Protein AF-A0A849H750-F1 (afdb_monomer_lite)

pLDDT: mean 94.71, std 4.77, range [69.19, 98.56]

Secondary structure (DSSP, 8-state):
-EEE-TTT--EEEE-PPP-HHHHT--TTT----EEEEETTEEEEE-BTT-EEEEEESS-TTT-TTS---EEEEEEE--STT--EEEEEEETTEEEEEEGGG-EEEEE----

Sequence (111 aa):
VQVVCLDDGQVVGSVPRPDPGALGLDPSVVVTNAVSIDGDVMFISNGEAGVYVAQGSEDFATSGCAQQQISILGQLQFDDLQSANHVDFKNDWLVIAAGLGGVKVVKVSGL

Foldseek 3Di:
DFQAQPVPRDGQEDDDQDDCVVVVHDPVQQQFQEWEFDFQWIWTFGGQQAIWIKGWPGGSVPCHRHRIDIGTPGGDGDPPRFTFNYWYDDPQWIWTQGHVVGIDIDGHPDD

Structure (mmCIF, N/CA/C/O backbone):
data_AF-A0A849H750-F1
#
_entry.id   AF-A0A849H750-F1
#
loop_
_atom_site.group_PDB
_atom_site.id
_atom_site.type_symbol
_atom_site.label_atom_id
_atom_site.label_alt_id
_atom_site.label_comp_id
_atom_site.label_asym_id
_atom_site.label_entity_id
_atom_site.label_seq_id
_atom_site.pdbx_PDB_ins_code
_atom_site.Cartn_x
_atom_site.Cartn_y
_atom_site.Cartn_z
_atom_site.occupancy
_atom_site.B_iso_or_equiv
_atom_site.auth_seq_id
_atom_site.auth_comp_id
_atom_site.auth_asym_id
_atom_site.auth_atom_id
_atom_site.pdbx_PDB_model_num
ATOM 1 N N . VAL A 1 1 ? 1.254 7.781 4.382 1.00 95.75 1 VAL A N 1
ATOM 2 C CA . VAL A 1 1 ? -0.214 7.858 4.578 1.00 95.75 1 VAL A CA 1
ATOM 3 C C . VAL A 1 1 ? -0.505 8.450 5.946 1.00 95.75 1 VAL A C 1
ATOM 5 O O . VAL A 1 1 ? 0.242 8.174 6.877 1.00 95.75 1 VAL A O 1
ATOM 8 N N . GLN A 1 2 ? -1.545 9.269 6.067 1.00 96.50 2 GLN A N 1
ATOM 9 C CA . GLN A 1 2 ? -2.057 9.766 7.346 1.00 96.50 2 GLN A CA 1
ATOM 10 C C . GLN A 1 2 ? -3.528 9.364 7.462 1.00 96.50 2 GLN A C 1
ATOM 12 O O . GLN A 1 2 ? -4.264 9.490 6.487 1.00 96.50 2 GLN A O 1
ATOM 17 N N . VAL A 1 3 ? -3.933 8.886 8.636 1.00 96.12 3 VAL A N 1
ATOM 18 C CA . VAL A 1 3 ? -5.338 8.712 9.015 1.00 96.12 3 VAL A CA 1
ATOM 19 C C . VAL A 1 3 ? -5.720 9.953 9.807 1.00 96.12 3 VAL A C 1
ATOM 21 O O . VAL A 1 3 ? -5.042 10.295 10.778 1.00 96.12 3 VAL A O 1
ATOM 24 N N . VAL A 1 4 ? -6.747 10.663 9.353 1.00 96.62 4 VAL A N 1
ATOM 25 C CA . VAL A 1 4 ? -7.100 11.994 9.856 1.00 96.62 4 VAL A CA 1
ATOM 26 C C . VAL A 1 4 ? -8.535 11.969 10.368 1.00 96.62 4 VAL A C 1
ATOM 28 O O . VAL A 1 4 ? -9.441 11.588 9.631 1.00 96.62 4 VAL A O 1
ATOM 31 N N . CYS A 1 5 ? -8.735 12.388 11.616 1.00 95.44 5 CYS A N 1
ATOM 32 C CA . CYS A 1 5 ? -10.054 12.655 12.174 1.00 95.44 5 CYS A CA 1
ATOM 33 C C . CYS A 1 5 ? -10.674 13.845 11.437 1.00 95.44 5 CYS A C 1
ATOM 35 O O . CYS A 1 5 ? -10.082 14.922 11.380 1.00 95.44 5 CYS A O 1
ATOM 37 N N . LEU A 1 6 ? -11.861 13.665 10.856 1.00 94.25 6 LEU A N 1
ATOM 38 C CA . LEU A 1 6 ? -12.532 14.741 10.118 1.00 94.25 6 LEU A CA 1
ATOM 39 C C . LEU A 1 6 ? -13.242 15.751 11.026 1.00 94.25 6 LEU A C 1
ATOM 41 O O . LEU A 1 6 ? -13.533 16.852 10.565 1.00 94.25 6 LEU A O 1
ATOM 45 N N . ASP A 1 7 ? -13.488 15.403 12.291 1.00 95.69 7 ASP A N 1
ATOM 46 C CA . ASP A 1 7 ? -14.160 16.297 13.237 1.00 95.69 7 ASP A CA 1
ATOM 47 C C . ASP A 1 7 ? -13.262 17.481 13.632 1.00 95.69 7 ASP A C 1
ATOM 49 O O . ASP A 1 7 ? -13.747 18.605 13.769 1.00 95.69 7 ASP A O 1
ATOM 53 N N . ASP A 1 8 ? -11.954 17.247 13.789 1.00 94.94 8 ASP A N 1
ATOM 54 C CA . ASP A 1 8 ? -10.994 18.250 14.269 1.00 94.94 8 ASP A CA 1
ATOM 55 C C . ASP A 1 8 ? -9.694 18.359 13.446 1.00 94.94 8 ASP A C 1
ATOM 57 O O . ASP A 1 8 ? -8.879 19.253 13.686 1.00 94.94 8 ASP A O 1
ATOM 61 N N . GLY A 1 9 ? -9.494 17.494 12.448 1.00 96.00 9 GLY A N 1
ATOM 62 C CA . GLY A 1 9 ? -8.293 17.465 11.613 1.00 96.00 9 GLY A CA 1
ATOM 63 C C . GLY A 1 9 ? -7.079 16.803 12.270 1.00 96.00 9 GLY A C 1
ATOM 64 O O . GLY A 1 9 ? -5.983 16.853 11.704 1.00 96.00 9 GLY A O 1
ATOM 65 N N . GLN A 1 10 ? -7.226 16.188 13.447 1.00 96.81 10 GLN A N 1
ATOM 66 C CA . GLN A 1 10 ? -6.131 15.503 14.119 1.00 96.81 10 GLN A CA 1
ATOM 67 C C . GLN A 1 10 ? -5.657 14.302 13.292 1.00 96.81 10 GLN A C 1
ATOM 69 O O . GLN A 1 10 ? -6.444 13.462 12.858 1.00 96.81 10 GLN A O 1
ATOM 74 N N . VAL A 1 11 ? -4.340 14.162 13.128 1.00 97.62 11 VAL A N 1
ATOM 75 C CA . VAL A 1 11 ? -3.749 12.913 12.632 1.00 97.62 11 VAL A CA 1
ATOM 76 C C . VAL A 1 11 ? -3.817 11.872 13.748 1.00 97.62 11 VAL A C 1
ATOM 78 O O . VAL A 1 11 ? -3.161 12.009 14.784 1.00 97.62 11 VAL A O 1
ATOM 81 N N . VAL A 1 12 ? -4.616 10.832 13.529 1.00 97.06 12 VAL A N 1
ATOM 82 C CA . VAL A 1 12 ? -4.853 9.752 14.496 1.00 97.06 12 VAL A CA 1
ATOM 83 C C . VAL A 1 12 ? -4.028 8.504 14.206 1.00 97.06 12 VAL A C 1
ATOM 85 O O . VAL A 1 12 ? -3.919 7.633 15.053 1.00 97.06 12 VAL A O 1
ATOM 88 N N . GLY A 1 13 ? -3.401 8.425 13.036 1.00 97.38 13 GLY A N 1
ATOM 89 C CA . GLY A 1 13 ? -2.493 7.344 12.671 1.00 97.38 13 GLY A CA 1
ATOM 90 C C . GLY A 1 13 ? -1.657 7.729 11.459 1.00 97.38 13 GLY A C 1
ATOM 91 O O . GLY A 1 13 ? -2.007 8.639 10.701 1.00 97.38 13 GLY A O 1
ATOM 92 N N . SER A 1 14 ? -0.528 7.058 11.251 1.00 97.50 14 SER A N 1
ATOM 93 C CA . SER A 1 14 ? 0.276 7.289 10.052 1.00 97.50 14 SER A CA 1
ATOM 94 C C . SER A 1 14 ? 1.081 6.065 9.649 1.00 97.50 14 SER A C 1
ATOM 96 O O . SER A 1 14 ? 1.490 5.267 10.486 1.00 97.50 14 SER A O 1
ATOM 98 N N . VAL A 1 15 ? 1.329 5.965 8.347 1.00 97.94 15 VAL A N 1
ATOM 99 C CA . VAL A 1 15 ? 2.278 5.025 7.756 1.00 97.94 15 VAL A CA 1
ATOM 100 C C . VAL A 1 15 ? 3.356 5.846 7.055 1.00 97.94 15 VAL A C 1
ATOM 102 O O . VAL A 1 15 ? 3.010 6.648 6.172 1.00 97.94 15 VAL A O 1
ATOM 105 N N . PRO A 1 16 ? 4.640 5.698 7.423 1.00 96.00 16 PRO A N 1
ATOM 106 C CA . PRO A 1 16 ? 5.711 6.424 6.762 1.00 96.00 16 PRO A CA 1
ATOM 107 C C . PRO A 1 16 ? 5.831 5.984 5.302 1.00 96.00 16 PRO A C 1
ATOM 109 O O . PRO A 1 16 ? 5.540 4.843 4.944 1.00 96.00 16 PRO A O 1
ATOM 112 N N . ARG A 1 17 ? 6.272 6.904 4.443 1.00 95.50 17 ARG A N 1
ATOM 113 C CA . ARG A 1 17 ? 6.676 6.546 3.081 1.00 95.50 17 ARG A CA 1
ATOM 114 C C . ARG A 1 17 ? 7.878 5.590 3.159 1.00 95.50 17 ARG A C 1
ATOM 116 O O . ARG A 1 17 ? 8.738 5.829 4.011 1.00 95.50 17 ARG A O 1
ATOM 123 N N . PRO A 1 18 ? 7.978 4.572 2.283 1.00 96.31 18 PRO A N 1
ATOM 124 C CA . PRO A 1 18 ? 9.177 3.743 2.194 1.00 96.31 18 PRO A CA 1
ATOM 125 C C . PRO A 1 18 ? 10.444 4.588 2.029 1.00 96.31 18 PRO A C 1
ATOM 127 O O . PRO A 1 18 ? 10.416 5.627 1.359 1.00 96.31 18 PRO A O 1
ATOM 130 N N . ASP A 1 19 ? 11.542 4.150 2.645 1.00 96.38 19 ASP A N 1
ATOM 131 C CA . ASP A 1 19 ? 12.846 4.800 2.511 1.00 96.38 19 ASP A CA 1
ATOM 132 C C . ASP A 1 19 ? 13.470 4.442 1.149 1.00 96.38 19 ASP A C 1
ATOM 134 O O . ASP A 1 19 ? 13.824 3.279 0.940 1.00 96.38 19 ASP A O 1
ATOM 138 N N . PRO A 1 20 ? 13.643 5.407 0.225 1.00 95.69 20 PRO A N 1
ATOM 139 C CA . PRO A 1 20 ? 14.244 5.134 -1.078 1.00 95.69 20 PRO A CA 1
ATOM 140 C C . PRO A 1 20 ? 15.673 4.594 -0.969 1.00 95.69 20 PRO A C 1
ATOM 142 O O . PRO A 1 20 ? 16.052 3.704 -1.728 1.00 95.69 20 PRO A O 1
ATOM 145 N N . GLY A 1 21 ? 16.456 5.086 0.000 1.00 96.12 21 GLY A N 1
ATOM 146 C CA . GLY A 1 21 ? 17.855 4.698 0.172 1.00 96.12 21 GLY A CA 1
ATOM 147 C C . GLY A 1 21 ? 18.001 3.236 0.587 1.00 96.12 21 GLY A C 1
ATOM 148 O O . GLY A 1 21 ? 18.837 2.521 0.038 1.00 96.12 21 GLY A O 1
ATOM 149 N N . ALA A 1 22 ? 17.134 2.769 1.489 1.00 94.62 22 ALA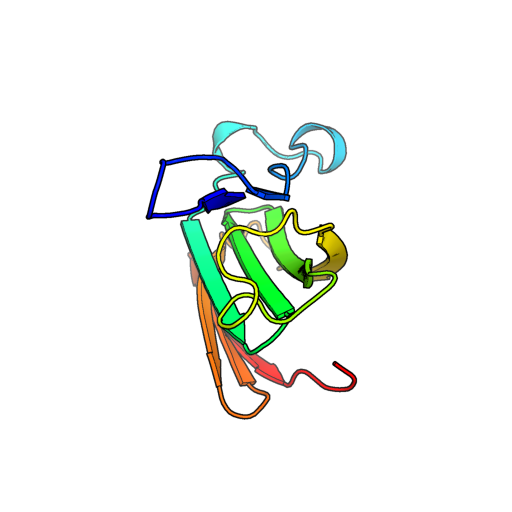 A N 1
ATOM 150 C CA . ALA A 1 22 ? 17.075 1.366 1.899 1.00 94.62 22 ALA A CA 1
ATOM 151 C C . ALA A 1 22 ? 16.674 0.414 0.756 1.00 94.62 22 ALA A C 1
ATOM 153 O O . ALA A 1 22 ? 16.989 -0.773 0.809 1.00 94.62 22 ALA A O 1
ATOM 154 N N . LEU A 1 23 ? 15.995 0.932 -0.272 1.00 92.50 23 LEU A N 1
ATOM 155 C CA . LEU A 1 23 ? 15.551 0.176 -1.444 1.00 92.50 23 LEU A CA 1
ATOM 156 C C . LEU A 1 23 ? 16.503 0.300 -2.646 1.00 92.50 23 LEU A C 1
ATOM 158 O O . LEU A 1 23 ? 16.292 -0.373 -3.650 1.00 92.50 23 LEU A O 1
ATOM 162 N N . GLY A 1 24 ? 17.531 1.153 -2.571 1.00 94.06 24 GLY A N 1
ATOM 163 C CA . GLY A 1 24 ? 18.394 1.456 -3.717 1.00 94.06 24 GLY A CA 1
ATOM 164 C C . GLY A 1 24 ? 17.667 2.190 -4.852 1.00 94.06 24 GLY A C 1
ATOM 165 O O . GLY A 1 24 ? 18.080 2.085 -6.004 1.00 94.06 24 GLY A O 1
ATOM 166 N N . LEU A 1 25 ? 16.587 2.910 -4.534 1.00 93.50 25 LEU A N 1
ATOM 167 C CA . LEU A 1 25 ? 15.758 3.641 -5.491 1.00 93.50 25 LEU A CA 1
ATOM 168 C C . LEU A 1 25 ? 16.048 5.143 -5.450 1.00 93.50 25 LEU A C 1
ATOM 170 O O . LEU A 1 25 ? 16.419 5.701 -4.413 1.00 93.50 25 LEU A O 1
ATOM 174 N N . ASP A 1 26 ? 15.814 5.820 -6.576 1.00 95.56 26 ASP A N 1
ATOM 175 C CA . ASP A 1 26 ? 15.827 7.280 -6.606 1.00 95.56 26 ASP A CA 1
ATOM 176 C C . ASP A 1 26 ? 14.652 7.831 -5.764 1.00 95.56 26 ASP A C 1
ATOM 178 O O . ASP A 1 26 ? 13.523 7.341 -5.866 1.00 95.56 26 ASP A O 1
ATOM 182 N N . PRO A 1 27 ? 14.850 8.862 -4.925 1.00 96.62 27 PRO A N 1
ATOM 183 C CA . PRO A 1 27 ? 13.756 9.436 -4.146 1.00 96.62 27 PRO A CA 1
ATOM 184 C C . PRO A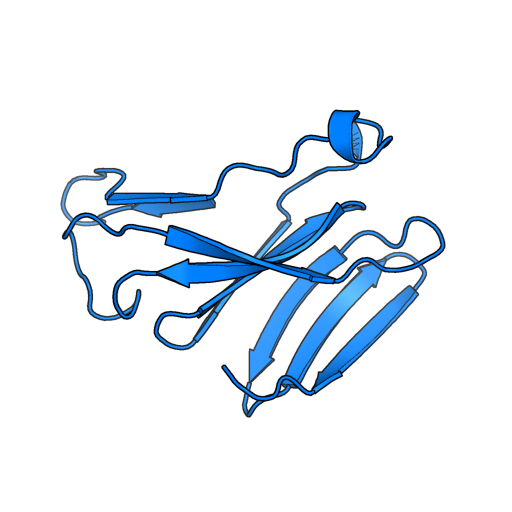 1 27 ? 12.565 9.924 -4.981 1.00 96.62 27 PRO A C 1
ATOM 186 O O . PRO A 1 27 ? 11.449 9.967 -4.465 1.00 96.62 27 PRO A O 1
ATOM 189 N N . SER A 1 28 ? 12.785 10.295 -6.246 1.00 96.12 28 SER A N 1
ATOM 190 C CA . SER A 1 28 ? 11.743 10.775 -7.160 1.00 96.12 28 SER A CA 1
ATOM 191 C C . SER A 1 28 ? 10.778 9.686 -7.634 1.00 96.12 28 SER A C 1
ATOM 193 O O . SER A 1 28 ? 9.664 10.017 -8.035 1.00 96.12 28 SER A O 1
ATOM 195 N N . VAL A 1 29 ? 11.160 8.406 -7.548 1.00 94.94 29 VAL A N 1
ATOM 196 C CA . VAL A 1 29 ? 10.317 7.274 -7.980 1.00 94.94 29 VAL A CA 1
ATOM 197 C C . VAL A 1 29 ? 9.565 6.603 -6.827 1.00 94.94 29 VAL A C 1
ATOM 199 O O . VAL A 1 29 ? 8.678 5.778 -7.052 1.00 94.94 29 VAL A O 1
ATOM 202 N N . VAL A 1 30 ? 9.863 6.982 -5.579 1.00 96.06 30 VAL A N 1
ATOM 203 C CA . VAL A 1 30 ? 9.154 6.505 -4.384 1.00 96.06 30 VAL A CA 1
ATOM 204 C C . VAL A 1 30 ? 8.047 7.493 -4.025 1.00 96.06 30 VAL A C 1
ATOM 206 O O . VAL A 1 30 ? 8.232 8.421 -3.233 1.00 96.06 30 VAL A O 1
ATOM 209 N N . VAL A 1 31 ? 6.872 7.290 -4.621 1.00 95.69 31 VAL A N 1
ATOM 210 C CA . VAL A 1 31 ? 5.715 8.191 -4.496 1.00 95.69 31 VAL A CA 1
ATOM 211 C C . VAL A 1 31 ? 4.485 7.412 -4.050 1.00 95.69 31 VAL A C 1
ATOM 213 O O . VAL A 1 31 ? 4.081 6.463 -4.712 1.00 95.69 31 VAL A O 1
ATOM 216 N N . THR A 1 32 ? 3.854 7.818 -2.945 1.00 97.50 32 THR A N 1
ATOM 217 C CA . THR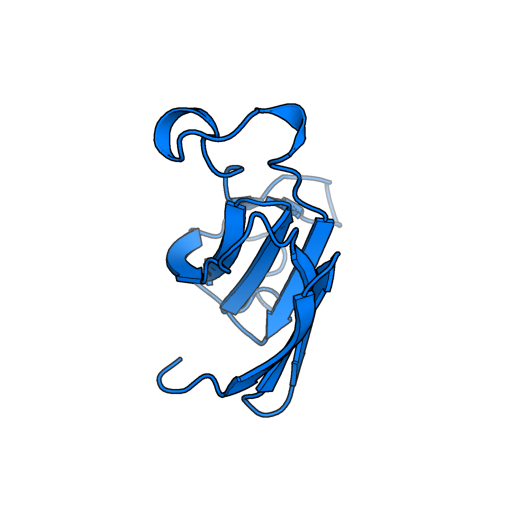 A 1 32 ? 2.562 7.252 -2.527 1.00 97.50 32 THR A CA 1
ATOM 218 C C . THR A 1 32 ? 1.454 7.761 -3.451 1.00 97.50 32 THR A C 1
ATOM 220 O O . THR A 1 32 ? 1.088 8.932 -3.382 1.00 97.50 32 THR A O 1
ATOM 223 N N . ASN A 1 33 ? 0.925 6.881 -4.300 1.00 97.19 33 ASN A N 1
ATOM 224 C CA . ASN A 1 33 ? -0.034 7.232 -5.353 1.00 97.19 33 ASN A CA 1
ATOM 225 C C . ASN A 1 33 ? -1.496 6.971 -4.965 1.00 97.19 33 ASN A C 1
ATOM 227 O O . ASN A 1 33 ? -2.379 7.747 -5.322 1.00 97.19 33 ASN A O 1
ATOM 231 N N . ALA A 1 34 ? -1.763 5.880 -4.248 1.00 98.00 34 ALA A N 1
ATOM 232 C CA . ALA A 1 34 ? -3.111 5.452 -3.894 1.00 98.00 34 ALA A CA 1
ATOM 233 C C . ALA A 1 34 ? -3.107 4.590 -2.630 1.00 98.00 34 ALA A C 1
ATOM 235 O O . ALA A 1 34 ? -2.096 3.974 -2.273 1.00 98.00 34 ALA A O 1
ATOM 236 N N . VAL A 1 35 ? -4.268 4.554 -1.981 1.00 98.06 35 VAL A N 1
ATOM 237 C CA . VAL A 1 35 ? -4.569 3.715 -0.826 1.00 98.06 35 VAL A CA 1
ATOM 238 C C . VAL A 1 35 ? -5.920 3.044 -1.064 1.00 98.06 35 VAL A C 1
ATOM 240 O O . VAL A 1 35 ? -6.863 3.713 -1.478 1.00 98.06 35 VAL A O 1
ATOM 243 N N . SER A 1 36 ? -6.006 1.746 -0.787 1.00 97.94 36 SER A N 1
ATOM 244 C CA . SER A 1 36 ? -7.259 0.990 -0.694 1.00 97.94 36 SER A CA 1
ATOM 245 C C . SER A 1 36 ? -7.335 0.360 0.696 1.00 97.94 36 SER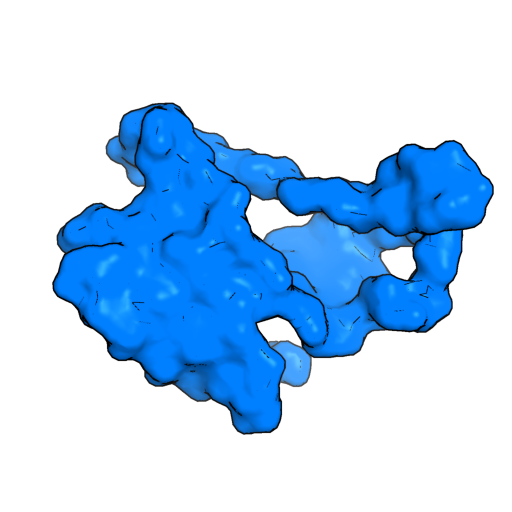 A C 1
ATOM 247 O O . SER A 1 36 ? -6.309 -0.061 1.230 1.00 97.94 36 SER A O 1
ATOM 249 N N . ILE A 1 37 ? -8.516 0.360 1.308 1.00 96.75 37 ILE A N 1
ATOM 250 C CA . ILE A 1 37 ? -8.743 -0.111 2.679 1.00 96.75 37 ILE A CA 1
ATOM 251 C C . ILE A 1 37 ? -9.878 -1.128 2.660 1.00 96.75 37 ILE A C 1
ATOM 253 O O . ILE A 1 37 ? -10.893 -0.894 2.004 1.00 96.75 37 ILE A O 1
ATOM 257 N N . ASP A 1 38 ? -9.708 -2.207 3.417 1.00 95.81 38 ASP A N 1
ATOM 258 C CA . ASP A 1 38 ? -10.750 -3.181 3.729 1.00 95.81 38 ASP A CA 1
ATOM 259 C C . ASP A 1 38 ? -10.612 -3.581 5.202 1.00 95.81 38 ASP A C 1
ATOM 261 O O . ASP A 1 38 ? -9.610 -4.172 5.604 1.00 95.81 38 ASP A O 1
ATOM 265 N N . GLY A 1 39 ? -11.578 -3.162 6.023 1.00 95.69 39 GLY A N 1
ATOM 266 C CA . GLY A 1 39 ? -11.521 -3.312 7.476 1.00 95.69 39 GLY A CA 1
ATOM 267 C C . GLY A 1 39 ? -10.303 -2.624 8.105 1.00 95.69 39 GLY A C 1
ATOM 268 O O . GLY A 1 39 ? -10.102 -1.414 7.980 1.00 95.69 39 GLY A O 1
ATOM 269 N N . ASP A 1 40 ? -9.485 -3.408 8.801 1.00 96.75 40 ASP A N 1
ATOM 270 C CA . ASP A 1 40 ? -8.237 -2.987 9.444 1.00 96.75 40 ASP A CA 1
ATOM 271 C C . ASP A 1 40 ? -7.013 -3.103 8.521 1.00 96.75 40 ASP A C 1
ATOM 273 O O . ASP A 1 40 ? -5.909 -2.742 8.927 1.00 96.75 40 ASP A O 1
ATOM 277 N N . VAL A 1 41 ? -7.171 -3.552 7.271 1.00 97.19 41 VAL A N 1
ATOM 278 C CA . VAL A 1 41 ? -6.069 -3.702 6.312 1.00 97.19 41 VAL A CA 1
ATOM 279 C C . VAL A 1 41 ? -6.026 -2.538 5.324 1.00 97.19 41 VAL A C 1
ATOM 281 O O . VAL A 1 41 ? -7.035 -2.089 4.785 1.00 97.19 41 VAL A O 1
ATOM 284 N N . MET A 1 42 ? -4.813 -2.062 5.049 1.00 97.81 42 MET A N 1
ATOM 285 C CA . MET A 1 42 ? -4.512 -0.988 4.112 1.00 97.81 42 MET A CA 1
ATOM 286 C C . MET A 1 42 ? -3.500 -1.450 3.058 1.00 97.81 42 MET A C 1
ATOM 288 O O . MET A 1 42 ? -2.388 -1.863 3.385 1.00 97.81 42 MET A O 1
ATOM 292 N N . PHE A 1 43 ? -3.847 -1.285 1.784 1.00 98.38 43 PHE A N 1
ATOM 293 C CA . PHE A 1 43 ? -2.957 -1.467 0.640 1.00 98.38 43 PHE A CA 1
ATOM 294 C C . PHE A 1 43 ? -2.499 -0.107 0.123 1.00 98.38 43 PHE A C 1
ATOM 296 O O . PHE A 1 43 ? -3.319 0.773 -0.128 1.00 98.38 43 PHE A O 1
ATOM 303 N N . ILE A 1 44 ? -1.192 0.075 -0.055 1.00 98.56 44 ILE A N 1
ATOM 304 C CA . ILE A 1 44 ? -0.582 1.373 -0.366 1.00 98.56 44 ILE A CA 1
ATOM 305 C C . ILE A 1 44 ? 0.322 1.222 -1.586 1.00 98.56 44 ILE A C 1
ATOM 307 O O . ILE A 1 44 ? 1.360 0.569 -1.501 1.00 98.56 44 ILE A O 1
ATOM 311 N N . SER A 1 45 ? -0.017 1.848 -2.712 1.00 98.19 45 SER A N 1
ATOM 312 C CA . SER A 1 45 ? 0.861 1.865 -3.889 1.00 98.19 45 SER A CA 1
ATOM 313 C C . SER A 1 45 ? 1.892 2.992 -3.780 1.00 98.19 45 SER A C 1
ATOM 315 O O . SER A 1 45 ? 1.508 4.159 -3.668 1.00 98.19 45 SER A O 1
ATOM 317 N N . ASN A 1 46 ? 3.182 2.654 -3.833 1.00 97.62 46 ASN A N 1
ATOM 318 C CA . ASN A 1 46 ? 4.312 3.555 -3.598 1.00 97.62 46 ASN A CA 1
ATOM 319 C C . ASN A 1 46 ? 5.271 3.653 -4.799 1.00 97.62 46 ASN A C 1
ATOM 321 O O . ASN A 1 46 ? 6.482 3.511 -4.635 1.00 97.62 46 ASN A O 1
ATOM 325 N N . GLY A 1 47 ? 4.760 3.889 -6.008 1.00 96.50 47 GLY A N 1
ATOM 326 C CA . GLY A 1 47 ? 5.603 4.034 -7.194 1.00 96.50 47 GLY A CA 1
ATOM 327 C C . GLY A 1 47 ? 6.490 2.804 -7.397 1.00 96.50 47 GLY A C 1
ATOM 328 O O . GLY A 1 47 ? 6.021 1.672 -7.259 1.00 96.50 47 GLY A O 1
ATOM 329 N N . GLU A 1 48 ? 7.777 2.999 -7.671 1.00 96.00 48 GLU A N 1
ATOM 330 C CA . GLU A 1 48 ? 8.728 1.889 -7.850 1.00 96.00 48 GLU A CA 1
ATOM 331 C C . GLU A 1 48 ? 9.045 1.124 -6.555 1.00 96.00 48 GLU A C 1
ATOM 333 O O . GLU A 1 48 ? 9.559 0.011 -6.612 1.00 96.00 48 GLU A O 1
ATOM 338 N N . ALA A 1 49 ? 8.669 1.643 -5.378 1.00 95.81 49 ALA A N 1
ATOM 339 C CA . ALA A 1 49 ? 8.762 0.874 -4.135 1.00 95.81 49 ALA A CA 1
ATOM 340 C C . ALA A 1 49 ? 7.697 -0.240 -4.041 1.00 95.81 49 ALA A C 1
ATOM 342 O O . ALA A 1 49 ? 7.741 -1.052 -3.118 1.00 95.81 49 ALA A O 1
ATOM 343 N N . GL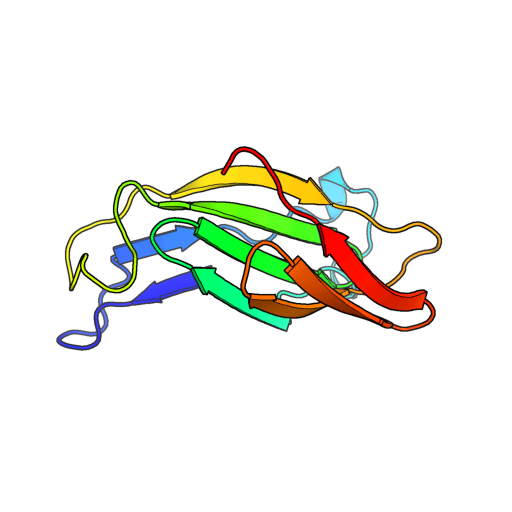Y A 1 50 ? 6.758 -0.307 -4.993 1.00 96.19 50 GLY A N 1
ATOM 344 C CA . GLY A 1 50 ? 5.746 -1.356 -5.076 1.00 96.19 50 GLY A CA 1
ATOM 345 C C . GLY A 1 50 ? 4.535 -1.096 -4.182 1.00 96.19 50 GLY A C 1
ATOM 346 O O . GLY A 1 50 ? 4.177 0.051 -3.904 1.00 96.19 50 GLY A O 1
ATOM 347 N N . VAL A 1 51 ? 3.864 -2.164 -3.754 1.00 97.69 51 VAL A N 1
ATOM 348 C CA . VAL A 1 51 ? 2.686 -2.092 -2.879 1.00 97.69 51 VAL A CA 1
ATOM 349 C C . VAL A 1 51 ? 3.054 -2.529 -1.470 1.00 97.69 51 VAL A C 1
ATOM 351 O O . VAL A 1 51 ? 3.605 -3.605 -1.279 1.00 97.69 51 VAL A O 1
ATOM 354 N N . TYR A 1 52 ? 2.719 -1.715 -0.477 1.00 97.81 52 TYR A N 1
ATOM 355 C CA . TYR A 1 52 ? 2.865 -2.055 0.936 1.00 97.81 52 TYR A CA 1
ATOM 356 C C . TYR A 1 52 ? 1.513 -2.452 1.509 1.00 97.81 52 TYR A C 1
ATOM 358 O O . TYR A 1 52 ? 0.493 -1.861 1.152 1.00 97.81 52 TYR A O 1
ATOM 366 N N . VAL A 1 53 ? 1.525 -3.431 2.408 1.00 97.81 53 VAL A N 1
ATOM 367 C CA . VAL A 1 53 ? 0.359 -3.836 3.192 1.00 97.81 53 VAL A CA 1
ATOM 368 C C . VAL A 1 53 ? 0.602 -3.422 4.633 1.00 97.81 53 VAL A C 1
ATOM 370 O O . VAL A 1 53 ? 1.646 -3.737 5.208 1.00 97.81 53 VAL A O 1
ATOM 373 N N . ALA A 1 54 ? -0.351 -2.705 5.207 1.00 98.06 54 ALA A N 1
ATOM 374 C CA . ALA A 1 54 ? -0.342 -2.295 6.598 1.00 98.06 54 ALA A CA 1
ATOM 375 C C . ALA A 1 54 ? -1.636 -2.734 7.283 1.00 98.06 54 ALA A C 1
ATOM 377 O O . ALA A 1 54 ? -2.653 -2.905 6.617 1.00 98.06 54 ALA A O 1
ATOM 378 N N . GLN A 1 55 ? -1.591 -2.891 8.599 1.00 97.81 55 GLN A N 1
ATOM 379 C CA . GLN A 1 55 ? -2.738 -3.245 9.423 1.00 97.81 55 GLN A CA 1
ATOM 380 C C . GLN A 1 55 ? -2.862 -2.257 10.576 1.00 97.81 55 GLN A C 1
ATOM 382 O O . GLN A 1 55 ? -1.867 -1.959 11.244 1.00 97.81 55 GLN A O 1
ATOM 387 N N . GLY A 1 56 ? -4.060 -1.712 10.756 1.00 97.44 56 GLY A N 1
ATOM 388 C CA . GLY A 1 56 ? -4.435 -0.911 11.912 1.00 97.44 56 GLY A CA 1
ATOM 389 C C . GLY A 1 56 ? -4.702 -1.786 13.134 1.00 97.44 56 GLY A C 1
ATOM 390 O O . GLY A 1 56 ? -4.996 -2.969 13.024 1.00 97.44 56 GLY A O 1
ATOM 391 N N . SER A 1 57 ? -4.612 -1.197 14.322 1.00 96.62 57 SER A N 1
ATOM 392 C CA . SER A 1 57 ? -5.032 -1.835 15.573 1.00 96.62 57 SER A CA 1
ATOM 393 C C . SER A 1 57 ? -6.533 -2.131 15.610 1.00 96.62 57 SER A C 1
ATOM 395 O O . SER A 1 57 ? -6.965 -2.981 16.385 1.00 96.62 57 SER A O 1
ATOM 397 N N . GLU A 1 58 ? -7.316 -1.415 14.800 1.00 95.88 58 GLU A N 1
ATOM 398 C CA . GLU A 1 58 ? -8.757 -1.574 14.631 1.00 95.88 58 GLU A CA 1
ATOM 399 C C . GLU A 1 58 ? -9.153 -1.265 13.173 1.00 95.88 58 GLU A C 1
ATOM 401 O O . GLU A 1 58 ? -8.347 -0.769 12.382 1.00 95.88 58 GLU A O 1
ATOM 406 N N . ASP A 1 59 ? -10.417 -1.522 12.830 1.00 96.06 59 ASP A N 1
ATOM 407 C CA . ASP A 1 59 ? -10.992 -1.205 11.520 1.00 96.06 59 ASP A CA 1
ATOM 408 C C . ASP A 1 59 ? -11.031 0.318 11.279 1.00 96.06 59 ASP A C 1
ATOM 410 O O . ASP A 1 59 ? -11.638 1.078 12.045 1.00 96.06 59 ASP A O 1
ATOM 414 N N . PHE A 1 60 ? -10.426 0.758 10.172 1.00 94.06 60 PHE A N 1
ATOM 415 C CA . PHE A 1 60 ? -10.290 2.172 9.814 1.00 94.06 60 PHE A CA 1
ATOM 416 C C . PHE A 1 60 ? -11.629 2.876 9.546 1.00 94.06 60 PHE A C 1
ATOM 418 O O . PHE A 1 60 ? -11.716 4.097 9.681 1.00 94.06 60 PHE A O 1
ATOM 425 N N . ALA A 1 61 ? -12.671 2.142 9.150 1.00 87.62 61 ALA A N 1
ATOM 426 C CA . ALA A 1 61 ? -14.004 2.687 8.912 1.00 87.62 61 ALA A CA 1
ATOM 427 C C . ALA A 1 61 ? -14.796 2.901 10.212 1.00 87.62 61 ALA A C 1
ATOM 429 O O . ALA A 1 61 ? -15.775 3.651 10.212 1.00 87.62 61 ALA A O 1
ATOM 430 N N . THR A 1 62 ? -14.394 2.260 11.315 1.00 90.31 62 THR A N 1
ATOM 431 C CA . THR A 1 62 ? -15.149 2.284 12.582 1.00 90.31 62 THR A CA 1
ATOM 432 C C . THR A 1 62 ? -14.397 2.923 13.749 1.00 90.31 62 THR A C 1
ATOM 434 O O . THR A 1 62 ? -15.033 3.310 14.728 1.00 90.31 62 THR A O 1
ATOM 437 N N . SER A 1 63 ? -13.083 3.131 13.632 1.00 88.38 63 SER A N 1
ATOM 438 C CA . SER A 1 63 ? -12.240 3.713 14.687 1.00 88.38 63 SER A CA 1
ATOM 439 C C . SER A 1 63 ? -12.557 5.170 15.052 1.00 88.38 63 SER A C 1
ATOM 441 O O . SER A 1 63 ? -12.109 5.672 16.087 1.00 88.38 63 SER A O 1
ATOM 443 N N . GLY A 1 64 ? -13.283 5.891 14.192 1.00 89.56 64 GLY A N 1
ATOM 444 C CA . GLY A 1 64 ? -13.568 7.314 14.374 1.00 89.56 64 GLY A CA 1
ATOM 445 C C . GLY A 1 64 ? -12.285 8.132 14.560 1.00 89.56 64 GLY A C 1
ATOM 446 O O . GLY A 1 64 ? -11.358 8.037 13.759 1.00 89.56 64 GLY A O 1
ATOM 447 N N . CYS A 1 65 ? -12.231 8.918 15.637 1.00 94.44 65 CYS A N 1
ATOM 448 C CA . CYS A 1 65 ? -11.101 9.795 15.966 1.00 94.44 65 CYS A CA 1
ATOM 449 C C . CYS A 1 65 ? -10.147 9.220 17.031 1.00 94.44 65 CYS A C 1
ATOM 451 O O . CYS A 1 65 ? -9.333 9.950 17.596 1.00 94.44 65 CYS A O 1
ATOM 453 N N . ALA A 1 66 ? -10.233 7.921 17.332 1.00 93.56 66 ALA A N 1
ATOM 454 C CA . ALA A 1 66 ? -9.297 7.268 18.242 1.00 93.56 66 ALA A CA 1
ATOM 455 C C . ALA A 1 66 ? -7.909 7.101 17.599 1.00 93.56 66 ALA A C 1
ATOM 457 O O . ALA A 1 66 ? -7.792 6.888 16.393 1.00 93.56 66 ALA A O 1
ATOM 458 N N . GLN A 1 67 ? -6.849 7.167 18.415 1.00 96.06 67 GLN A N 1
ATOM 459 C CA . GLN A 1 67 ? -5.480 6.906 17.959 1.00 96.06 67 GLN A CA 1
ATOM 460 C C . GLN A 1 67 ? -5.337 5.465 17.456 1.00 96.06 67 GLN A C 1
ATOM 462 O O . GLN A 1 67 ? -5.601 4.524 18.197 1.00 96.06 67 GLN A O 1
ATOM 467 N N . GLN A 1 68 ? -4.849 5.313 16.228 1.00 95.44 68 GLN A N 1
ATOM 468 C CA . GLN A 1 68 ? -4.611 4.045 15.553 1.00 95.44 68 GLN A CA 1
ATOM 469 C C . GLN A 1 68 ? -3.120 3.727 15.509 1.00 95.44 68 GLN A C 1
ATOM 471 O O . GLN A 1 68 ? -2.316 4.474 14.940 1.00 95.44 68 GLN A O 1
ATOM 476 N N . GLN A 1 69 ? -2.744 2.581 16.076 1.00 97.00 69 GLN A N 1
ATOM 477 C CA . GLN A 1 69 ? -1.428 2.002 15.833 1.00 97.00 69 GLN A CA 1
ATOM 478 C C . GLN A 1 69 ? -1.480 1.260 14.502 1.00 97.00 69 GLN A C 1
ATOM 480 O O . GLN A 1 69 ? -2.398 0.488 14.265 1.00 97.00 69 GLN A O 1
ATOM 485 N N . ILE A 1 70 ? -0.511 1.502 13.621 1.00 98.25 70 ILE A N 1
ATOM 486 C CA . ILE A 1 70 ? -0.487 0.890 12.291 1.00 98.25 70 ILE A CA 1
ATOM 487 C C . ILE A 1 70 ? 0.860 0.201 12.093 1.00 98.25 70 ILE A C 1
ATOM 489 O O . ILE A 1 70 ? 1.910 0.835 12.216 1.00 98.25 70 ILE A O 1
ATOM 493 N N . SER A 1 71 ? 0.833 -1.090 11.777 1.00 97.94 71 SER A N 1
ATOM 494 C CA . SER A 1 71 ? 2.021 -1.899 11.495 1.00 97.94 71 SER A CA 1
ATOM 495 C C . SER A 1 71 ? 2.086 -2.291 10.026 1.00 97.94 71 SER A C 1
ATOM 497 O O . SER A 1 71 ? 1.084 -2.698 9.449 1.00 97.94 71 SER A O 1
ATOM 499 N N . ILE A 1 72 ? 3.273 -2.223 9.421 1.00 97.69 72 ILE A N 1
ATOM 500 C CA . ILE A 1 72 ? 3.508 -2.808 8.096 1.00 97.69 72 ILE A CA 1
ATOM 501 C C . ILE A 1 72 ? 3.540 -4.333 8.232 1.00 97.69 72 ILE A C 1
ATOM 503 O O . ILE A 1 72 ? 4.361 -4.862 8.980 1.00 97.69 72 ILE A O 1
ATOM 507 N N . LEU A 1 73 ? 2.680 -5.026 7.486 1.00 96.56 73 LEU A N 1
ATOM 508 C CA . LEU A 1 73 ? 2.666 -6.488 7.394 1.00 96.56 73 LEU A CA 1
ATOM 509 C C . LEU A 1 73 ? 3.685 -7.004 6.375 1.00 96.56 73 LEU A C 1
ATOM 511 O O . LEU A 1 73 ? 4.285 -8.060 6.560 1.00 96.56 73 LEU A O 1
ATOM 515 N N . GLY A 1 74 ? 3.887 -6.257 5.291 1.00 95.12 74 GLY A N 1
ATOM 516 C CA . GLY A 1 74 ? 4.820 -6.638 4.241 1.00 95.12 74 GLY A CA 1
ATOM 517 C C . GLY A 1 74 ? 4.723 -5.757 3.005 1.00 95.12 74 GLY A C 1
ATOM 518 O O . GLY A 1 74 ? 4.058 -4.718 2.998 1.00 95.12 74 GLY A O 1
ATOM 519 N N . GLN A 1 75 ? 5.403 -6.193 1.948 1.00 94.69 75 GLN A N 1
ATOM 520 C CA . GLN A 1 75 ? 5.448 -5.498 0.669 1.00 94.69 75 GLN A CA 1
ATOM 521 C C . GLN A 1 75 ? 5.438 -6.486 -0.499 1.00 94.69 75 GLN A C 1
ATOM 523 O O . GLN A 1 75 ? 5.957 -7.597 -0.401 1.00 94.69 75 GLN A O 1
ATOM 528 N N . LEU A 1 76 ? 4.890 -6.034 -1.620 1.00 93.19 76 LEU A N 1
ATOM 529 C CA . LEU A 1 76 ? 4.957 -6.664 -2.926 1.00 93.19 76 LEU A CA 1
ATOM 530 C C . LEU A 1 76 ? 5.716 -5.725 -3.863 1.00 93.19 76 LEU A C 1
ATOM 532 O O . LEU A 1 76 ? 5.245 -4.628 -4.165 1.00 93.19 76 LEU A O 1
ATOM 536 N N . GLN A 1 77 ? 6.879 -6.168 -4.327 1.00 89.62 77 GLN A N 1
ATOM 537 C CA . GLN A 1 77 ? 7.643 -5.479 -5.360 1.00 89.62 77 GLN A CA 1
ATOM 538 C C . GLN A 1 77 ? 7.456 -6.171 -6.704 1.00 89.62 77 GLN A C 1
ATOM 540 O O . GLN A 1 77 ? 7.213 -7.377 -6.774 1.00 89.62 77 GLN A O 1
ATOM 545 N N . PHE A 1 78 ? 7.559 -5.381 -7.764 1.00 85.56 78 PHE A N 1
ATOM 546 C CA . PHE A 1 78 ? 7.509 -5.854 -9.136 1.00 85.56 78 PHE A CA 1
ATOM 547 C C . PHE A 1 78 ? 8.885 -5.689 -9.768 1.00 85.56 78 PHE A C 1
ATOM 549 O O . PHE A 1 78 ? 9.596 -4.730 -9.466 1.00 85.56 78 PHE A O 1
ATOM 556 N N . ASP A 1 79 ? 9.237 -6.609 -10.659 1.00 79.38 79 ASP A N 1
ATOM 557 C CA . ASP A 1 79 ? 10.475 -6.521 -11.427 1.00 79.38 79 ASP A CA 1
ATOM 558 C C . ASP A 1 79 ? 10.460 -5.317 -12.393 1.00 79.38 79 ASP A C 1
ATOM 560 O O . ASP A 1 79 ? 9.414 -4.711 -12.653 1.00 79.38 79 ASP A O 1
ATOM 564 N N . ASP A 1 80 ? 11.628 -4.989 -12.952 1.00 78.94 80 ASP A N 1
ATOM 565 C CA . ASP A 1 80 ? 11.823 -3.976 -14.003 1.00 78.94 80 ASP A CA 1
ATOM 566 C C . ASP A 1 80 ? 11.259 -2.579 -13.683 1.00 78.94 80 ASP A C 1
ATOM 568 O O . ASP A 1 80 ? 10.693 -1.919 -14.557 1.00 78.94 80 ASP A O 1
ATOM 572 N N . LEU A 1 81 ? 11.409 -2.113 -12.436 1.00 69.19 81 LEU A N 1
ATOM 573 C CA . LEU A 1 81 ? 11.022 -0.753 -12.023 1.00 69.19 81 LEU A CA 1
ATOM 574 C C . LEU A 1 81 ? 9.547 -0.425 -12.348 1.00 69.19 81 LEU A C 1
ATOM 576 O O . LEU A 1 81 ? 9.179 0.700 -12.692 1.00 69.19 81 LEU A O 1
ATOM 580 N N . GLN A 1 82 ? 8.663 -1.424 -12.279 1.00 88.75 82 GLN A N 1
ATOM 581 C CA . GLN A 1 82 ? 7.239 -1.227 -12.545 1.00 88.75 82 GLN A CA 1
ATOM 582 C C . GLN A 1 82 ? 6.598 -0.399 -11.426 1.00 88.75 82 GLN A C 1
ATOM 584 O O . GLN A 1 82 ? 6.279 -0.904 -10.349 1.00 88.75 82 GLN A O 1
ATOM 589 N N . SER A 1 83 ? 6.371 0.884 -11.711 1.00 93.94 83 SER A N 1
ATOM 590 C CA . SER A 1 83 ? 5.736 1.818 -10.781 1.00 93.94 83 SER A CA 1
ATOM 591 C C . SER A 1 83 ? 4.291 1.421 -10.454 1.00 93.94 83 SER A C 1
ATOM 593 O O . SER A 1 83 ? 3.418 1.418 -11.328 1.00 93.94 83 SER A O 1
ATOM 595 N N . ALA A 1 84 ? 4.019 1.134 -9.179 1.00 96.88 84 ALA A N 1
ATOM 596 C CA . ALA A 1 84 ? 2.679 0.933 -8.645 1.00 96.88 84 ALA A CA 1
ATOM 597 C C . ALA A 1 84 ? 1.953 2.283 -8.514 1.00 96.88 84 ALA A C 1
ATOM 599 O O . ALA A 1 84 ? 2.242 3.105 -7.637 1.00 96.88 84 ALA A O 1
ATOM 600 N N . ASN A 1 85 ? 0.986 2.506 -9.398 1.00 96.31 85 ASN A N 1
ATOM 601 C CA . ASN A 1 85 ? 0.294 3.786 -9.560 1.00 96.31 85 ASN A CA 1
ATOM 602 C C . ASN A 1 85 ? -1.121 3.790 -8.978 1.00 96.31 85 ASN A C 1
ATOM 604 O O . ASN A 1 85 ? -1.676 4.854 -8.720 1.00 96.31 85 ASN A O 1
ATOM 608 N N . HIS A 1 86 ? -1.718 2.615 -8.799 1.00 97.88 86 HIS A N 1
ATOM 609 C CA . HIS A 1 86 ? -3.046 2.469 -8.219 1.00 97.88 86 HIS A CA 1
ATOM 610 C C . HIS A 1 86 ? -3.210 1.078 -7.608 1.00 97.88 86 HIS A C 1
ATOM 612 O O . HIS A 1 86 ? -2.605 0.124 -8.102 1.00 97.88 86 HIS A O 1
ATOM 618 N N . VAL A 1 87 ? -4.050 0.977 -6.580 1.00 98.25 87 VAL A N 1
ATOM 619 C CA . VAL A 1 87 ? -4.470 -0.268 -5.929 1.00 98.25 87 VAL A CA 1
ATOM 620 C C . VAL A 1 87 ? -5.967 -0.210 -5.645 1.00 98.25 87 VAL A C 1
ATOM 622 O O . VAL A 1 87 ? -6.458 0.814 -5.177 1.00 98.25 87 VAL A O 1
ATOM 625 N N . ASP A 1 88 ? -6.661 -1.315 -5.897 1.00 98.25 88 ASP A N 1
ATOM 626 C CA . ASP A 1 88 ? -8.0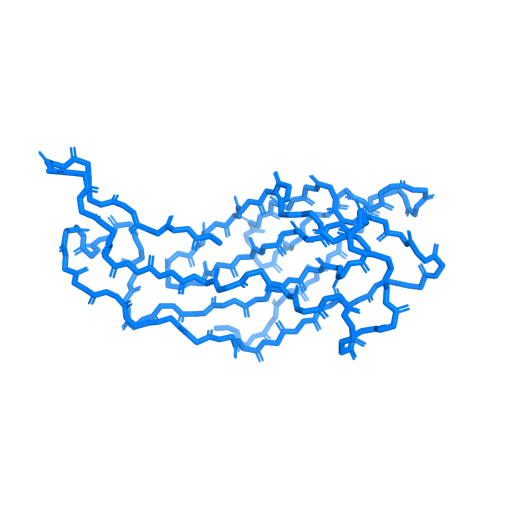44 -1.557 -5.479 1.00 98.25 88 ASP A CA 1
ATOM 627 C C . ASP A 1 88 ? -8.163 -2.994 -4.965 1.00 98.25 88 ASP A C 1
ATOM 629 O O . ASP A 1 88 ? -7.585 -3.907 -5.559 1.00 98.25 88 ASP A O 1
ATOM 633 N N . PHE A 1 89 ? -8.878 -3.204 -3.864 1.00 97.62 89 PHE A N 1
ATOM 634 C CA . PHE A 1 89 ? -9.022 -4.515 -3.239 1.00 97.62 89 PHE A CA 1
ATOM 635 C C . PHE A 1 89 ? -10.493 -4.885 -3.089 1.00 97.62 89 PHE A C 1
ATOM 637 O O . PHE A 1 89 ? -11.294 -4.113 -2.564 1.00 97.62 89 PHE A O 1
ATOM 644 N N . LYS A 1 90 ? -10.859 -6.081 -3.561 1.00 95.31 90 LYS A N 1
ATOM 645 C CA . LYS A 1 90 ? -12.230 -6.583 -3.470 1.00 95.31 90 LYS A CA 1
ATOM 646 C C . LYS A 1 90 ? -12.280 -8.102 -3.522 1.00 95.31 90 LYS A C 1
ATOM 648 O O . LYS A 1 90 ? -11.720 -8.705 -4.435 1.00 95.31 90 LYS A O 1
ATOM 653 N N . ASN A 1 91 ? -13.055 -8.713 -2.622 1.00 94.38 91 ASN A N 1
ATOM 654 C CA . ASN A 1 91 ? -13.295 -10.162 -2.588 1.00 94.38 91 ASN A CA 1
ATOM 655 C C . ASN A 1 91 ? -11.987 -10.978 -2.666 1.00 94.38 91 ASN A C 1
ATOM 657 O O . ASN A 1 91 ? -11.875 -11.870 -3.508 1.00 94.38 91 ASN A O 1
ATOM 661 N N . ASP A 1 92 ? -10.992 -10.630 -1.849 1.00 95.75 92 ASP A N 1
ATOM 662 C CA . ASP A 1 92 ? -9.657 -11.255 -1.807 1.00 95.75 92 ASP A CA 1
ATOM 663 C C . ASP A 1 92 ? -8.758 -11.011 -3.030 1.00 95.75 92 ASP A C 1
ATOM 665 O O . ASP A 1 92 ? -7.686 -11.610 -3.150 1.00 95.75 92 ASP A O 1
ATOM 669 N N . TRP A 1 93 ? -9.154 -10.129 -3.948 1.00 97.38 93 TRP A N 1
ATOM 670 C CA . TRP A 1 93 ? -8.360 -9.780 -5.121 1.00 97.38 93 TRP A CA 1
ATOM 671 C C . TRP A 1 93 ? -7.870 -8.342 -5.045 1.00 97.38 93 TRP A C 1
ATOM 673 O O . TRP A 1 93 ? -8.662 -7.404 -5.007 1.00 97.38 93 TRP A O 1
ATOM 683 N N . LEU A 1 94 ? -6.550 -8.184 -5.084 1.00 98.00 94 LEU A N 1
ATOM 684 C CA . LEU A 1 94 ? -5.865 -6.907 -5.211 1.00 98.00 94 LEU A CA 1
ATOM 685 C C . LEU A 1 94 ? -5.555 -6.644 -6.690 1.00 98.00 94 LEU A C 1
ATOM 687 O O . LEU A 1 94 ? -4.795 -7.385 -7.320 1.00 98.00 94 LEU A O 1
ATOM 691 N N . VAL A 1 95 ? -6.137 -5.585 -7.242 1.00 98.19 95 VAL A N 1
ATOM 692 C CA . VAL A 1 95 ? -5.908 -5.105 -8.608 1.00 98.19 95 VAL A CA 1
ATOM 693 C C . VAL A 1 95 ? -4.959 -3.915 -8.562 1.00 98.19 95 VAL A C 1
ATOM 695 O O . VAL A 1 95 ? -5.160 -2.977 -7.796 1.00 98.19 95 VAL A O 1
ATOM 698 N N . ILE A 1 96 ? -3.911 -3.953 -9.382 1.00 98.12 96 ILE A N 1
ATOM 699 C CA . ILE A 1 96 ? -2.786 -3.019 -9.303 1.00 98.12 96 ILE A CA 1
ATOM 700 C C . ILE A 1 96 ? -2.477 -2.496 -10.699 1.00 98.12 96 ILE A C 1
ATOM 702 O O . ILE A 1 96 ? -2.218 -3.280 -11.614 1.00 98.12 96 ILE A O 1
ATOM 706 N N . ALA A 1 97 ? -2.460 -1.175 -10.867 1.00 97.19 97 ALA A N 1
ATOM 707 C CA . ALA A 1 97 ? -1.925 -0.555 -12.076 1.00 97.19 97 ALA A CA 1
ATOM 708 C C . ALA A 1 97 ? -0.410 -0.364 -11.907 1.00 97.19 97 ALA A C 1
ATOM 710 O O . ALA A 1 97 ? 0.021 0.477 -11.118 1.00 97.19 97 ALA A O 1
ATOM 711 N N . ALA A 1 98 ? 0.389 -1.143 -12.633 1.00 94.88 98 ALA A N 1
ATOM 712 C CA . ALA A 1 98 ? 1.838 -1.264 -12.467 1.00 94.88 98 ALA A CA 1
ATOM 713 C C . ALA A 1 98 ? 2.611 -0.699 -13.674 1.00 94.88 98 ALA A C 1
ATOM 715 O O . ALA A 1 98 ? 3.405 -1.402 -14.297 1.00 94.88 98 ALA A O 1
ATOM 716 N N . GLY A 1 99 ? 2.359 0.564 -14.038 1.00 90.06 99 GLY A N 1
ATOM 717 C CA . GLY A 1 99 ? 3.098 1.278 -15.088 1.00 90.06 99 GLY A CA 1
ATOM 718 C C . GLY A 1 99 ? 3.281 0.468 -16.381 1.00 90.06 99 GLY A C 1
ATOM 719 O O . GLY A 1 99 ? 2.315 -0.028 -16.962 1.00 90.06 99 GLY A O 1
ATOM 720 N N . LEU A 1 100 ? 4.538 0.309 -16.814 1.00 90.12 100 LEU A N 1
ATOM 721 C CA . LEU A 1 100 ? 4.915 -0.472 -18.004 1.00 90.12 100 LEU A CA 1
ATOM 722 C C . LEU A 1 100 ? 4.556 -1.965 -17.902 1.00 90.12 100 LEU A C 1
ATOM 724 O O . LEU A 1 100 ? 4.418 -2.640 -18.917 1.00 90.12 100 LEU A O 1
ATOM 728 N N . GLY A 1 101 ? 4.370 -2.475 -16.686 1.00 89.25 101 GLY A N 1
ATOM 729 C CA . GLY A 1 101 ? 3.964 -3.846 -16.397 1.00 89.25 101 GLY A CA 1
ATOM 730 C C . GLY A 1 101 ? 2.474 -4.128 -16.577 1.00 89.25 101 GLY A C 1
ATOM 731 O O . GLY A 1 101 ? 2.057 -5.271 -16.359 1.00 89.25 101 GLY A O 1
ATOM 732 N N . GLY A 1 102 ? 1.683 -3.114 -16.946 1.00 92.94 102 GLY A N 1
ATOM 733 C CA . GLY A 1 102 ? 0.244 -3.222 -17.159 1.00 92.94 102 GLY A CA 1
ATOM 734 C C . GLY A 1 102 ? -0.534 -3.391 -15.856 1.00 92.94 102 GLY A C 1
ATOM 735 O O . GLY A 1 102 ? -0.226 -2.763 -14.846 1.00 92.94 102 GLY A O 1
ATOM 736 N N . VAL A 1 103 ? -1.569 -4.231 -15.882 1.00 95.56 103 VAL A N 1
ATOM 737 C CA . VAL A 1 103 ? -2.385 -4.546 -14.702 1.00 95.56 103 VAL A CA 1
ATOM 738 C C . VAL A 1 103 ? -1.911 -5.857 -14.085 1.00 95.56 103 VAL A C 1
ATOM 740 O O . VAL A 1 103 ? -1.773 -6.860 -14.786 1.00 95.56 103 VAL A O 1
ATOM 743 N N . LYS A 1 104 ? -1.697 -5.862 -12.768 1.00 95.00 104 LYS A N 1
ATOM 744 C CA . LYS A 1 104 ? -1.487 -7.080 -11.977 1.00 95.00 104 LYS A CA 1
ATOM 745 C C . LYS A 1 104 ? -2.743 -7.370 -11.168 1.00 95.00 104 LYS A C 1
ATOM 747 O O . LYS A 1 104 ? -3.373 -6.453 -10.647 1.00 95.00 104 LYS A O 1
ATOM 752 N N . VAL A 1 105 ? -3.087 -8.646 -11.059 1.00 96.75 105 VAL A N 1
ATOM 753 C CA . VAL A 1 105 ? -4.200 -9.120 -10.235 1.00 96.75 105 VAL A CA 1
ATOM 754 C C . VAL A 1 105 ? -3.646 -10.188 -9.308 1.00 96.75 105 VAL A C 1
ATOM 756 O O . VAL A 1 105 ? -3.134 -11.208 -9.769 1.00 96.75 105 VAL A O 1
ATOM 759 N N . VAL A 1 106 ? -3.695 -9.924 -8.008 1.00 95.62 106 VAL A N 1
ATOM 760 C CA . VAL A 1 106 ? -3.081 -10.754 -6.971 1.00 95.62 106 VAL A CA 1
ATOM 761 C C . VAL A 1 106 ? -4.177 -11.272 -6.060 1.00 95.62 106 VAL A C 1
ATOM 763 O O . VAL A 1 106 ? -4.978 -10.492 -5.551 1.00 95.62 106 VAL A O 1
ATOM 766 N N . LYS A 1 107 ? -4.213 -12.588 -5.846 1.00 96.06 107 LYS A N 1
ATOM 767 C CA . LYS A 1 107 ? -5.056 -13.167 -4.804 1.00 96.06 107 LYS A CA 1
ATOM 768 C C . LYS A 1 107 ? -4.360 -12.996 -3.463 1.00 96.06 107 LYS A C 1
ATOM 770 O O . LYS A 1 107 ? -3.217 -13.426 -3.316 1.00 96.06 107 LYS A O 1
ATOM 775 N N . VAL A 1 108 ? -5.054 -12.412 -2.501 1.00 94.31 108 VAL A N 1
ATOM 776 C CA . VAL A 1 108 ? -4.578 -12.275 -1.129 1.00 94.31 108 VAL A CA 1
ATOM 777 C C . VAL A 1 108 ? -5.235 -13.359 -0.279 1.00 94.31 108 VAL A C 1
ATOM 779 O O . VAL A 1 108 ? -6.400 -13.693 -0.467 1.00 94.31 108 VAL A O 1
ATOM 782 N N . SER A 1 109 ? -4.470 -13.986 0.609 1.00 89.38 109 SER A N 1
ATOM 783 C CA . SER A 1 109 ? -4.970 -15.047 1.484 1.00 89.38 109 SER A CA 1
ATOM 784 C C . SER A 1 109 ? -4.272 -14.981 2.830 1.00 89.38 109 SER A C 1
ATOM 786 O O . SER A 1 109 ? -3.051 -14.831 2.856 1.00 89.38 109 SER A O 1
ATOM 788 N N . GLY A 1 110 ? -5.026 -15.171 3.913 1.00 79.56 110 GLY A N 1
ATOM 789 C CA . GLY A 1 110 ? -4.481 -15.142 5.273 1.00 79.56 110 GLY A CA 1
ATOM 790 C C . GLY A 1 110 ? -4.301 -13.735 5.844 1.00 79.56 110 GLY A C 1
ATOM 791 O O . GLY A 1 110 ? -3.401 -13.549 6.659 1.00 79.56 110 GLY A O 1
ATOM 792 N N . LEU A 1 111 ? -5.122 -12.782 5.386 1.00 76.06 111 LEU A N 1
ATOM 793 C CA . LEU A 1 111 ? -5.419 -11.548 6.115 1.00 76.06 111 LEU A CA 1
ATOM 794 C C . LEU A 1 111 ? -6.551 -11.811 7.110 1.00 76.06 111 LEU A C 1
ATOM 796 O O . LEU A 1 111 ? -7.449 -12.611 6.748 1.00 76.06 111 LEU A O 1
#

Radius of gyration: 14.17 Å; chains: 1; bounding box: 34×33×36 Å